Protein AF-A0A536KS81-F1 (afdb_monomer)

Secondary structure (DSSP, 8-state):
-HHHHHHHHHHHHH-HHHHHHHHHHHHHHHIIIIIHHHHHHHH--TT---SS-HHHHHHHTSGGGHHHHHHHHIIIIIHHHHHHHHHHHHHHHHHTTHHHHHHHS-----

Nearest PDB structures (foldseek):
  7p3n-assembly1_a  TM=2.671E-01  e=7.671E+00  Acinetobacter baumannii ATCC 17978

Structure (mmCIF, N/CA/C/O backbone):
data_AF-A0A536KS81-F1
#
_entry.id   AF-A0A536KS81-F1
#
loop_
_atom_site.group_PDB
_atom_site.id
_atom_site.type_symbol
_atom_site.label_atom_id
_atom_site.label_alt_id
_atom_site.label_comp_id
_atom_site.label_asym_id
_atom_site.label_entity_id
_atom_site.label_seq_id
_atom_site.pdbx_PDB_ins_code
_atom_site.Cartn_x
_atom_site.Cartn_y
_atom_site.Cartn_z
_atom_site.occupancy
_atom_site.B_iso_or_equiv
_atom_site.auth_seq_id
_atom_site.auth_comp_id
_atom_site.auth_asym_id
_atom_site.auth_atom_id
_atom_site.pdbx_PDB_model_num
ATOM 1 N N . MET A 1 1 ? -20.041 -8.776 21.457 1.00 65.75 1 MET A N 1
ATOM 2 C CA . MET A 1 1 ? -18.794 -9.004 20.687 1.00 65.75 1 MET A CA 1
ATOM 3 C C . MET A 1 1 ? -18.915 -8.567 19.226 1.00 65.75 1 MET A C 1
ATOM 5 O O . MET A 1 1 ? -18.203 -7.646 18.858 1.00 65.75 1 MET A O 1
ATOM 9 N N . ILE A 1 2 ? -19.837 -9.110 18.411 1.00 77.88 2 ILE A N 1
ATOM 10 C CA . ILE A 1 2 ? -19.993 -8.696 16.991 1.00 77.88 2 ILE A CA 1
ATOM 11 C C . ILE A 1 2 ? -20.306 -7.193 16.821 1.00 77.88 2 ILE A C 1
ATOM 13 O O . ILE A 1 2 ? -19.777 -6.542 15.923 1.00 77.88 2 ILE A O 1
ATOM 17 N N . ALA A 1 3 ? -21.146 -6.626 17.697 1.00 76.94 3 ALA A N 1
ATOM 18 C CA . ALA A 1 3 ? -21.515 -5.209 17.647 1.00 76.94 3 ALA A CA 1
ATOM 19 C C . ALA A 1 3 ? -20.325 -4.289 17.976 1.00 76.94 3 ALA A C 1
ATOM 21 O O . ALA A 1 3 ? -20.123 -3.284 17.300 1.00 76.94 3 ALA A O 1
ATOM 22 N N . SER A 1 4 ? -19.498 -4.683 18.950 1.00 73.19 4 SER A N 1
ATOM 23 C CA . SER A 1 4 ? -18.257 -3.990 19.315 1.00 73.19 4 SER A CA 1
ATOM 24 C C . SER A 1 4 ? -17.255 -3.999 18.158 1.00 73.19 4 SER A C 1
ATOM 26 O O . SER A 1 4 ? -16.740 -2.949 17.796 1.00 73.19 4 SER A O 1
ATOM 28 N N . PHE A 1 5 ? -17.082 -5.147 17.491 1.00 75.25 5 PHE A N 1
ATOM 29 C CA . PHE A 1 5 ? -16.230 -5.267 16.301 1.00 75.25 5 PHE A CA 1
ATOM 30 C C . PHE A 1 5 ? -16.710 -4.384 15.137 1.00 75.25 5 PHE A C 1
ATOM 32 O O . PHE A 1 5 ? -15.910 -3.750 14.451 1.00 75.25 5 PHE A O 1
ATOM 39 N N . ARG A 1 6 ? -18.031 -4.298 14.909 1.00 80.00 6 ARG A N 1
ATOM 40 C CA . ARG A 1 6 ? -18.600 -3.399 13.886 1.00 80.00 6 ARG A CA 1
ATOM 41 C C . ARG A 1 6 ? -18.373 -1.928 14.230 1.00 80.00 6 ARG A C 1
ATOM 43 O O . ARG A 1 6 ? -18.069 -1.151 13.327 1.00 80.00 6 ARG A O 1
ATOM 50 N N . ALA A 1 7 ? -18.513 -1.552 15.501 1.00 79.75 7 ALA A N 1
ATOM 51 C CA . ALA A 1 7 ? -18.268 -0.187 15.961 1.00 79.75 7 ALA A CA 1
ATOM 52 C C . ALA A 1 7 ? -16.789 0.205 15.813 1.00 79.75 7 ALA A C 1
ATOM 54 O O . ALA A 1 7 ? -16.485 1.294 15.325 1.00 79.75 7 ALA A O 1
ATOM 55 N N . GLU A 1 8 ? -15.877 -0.706 16.148 1.00 78.44 8 GLU A N 1
ATOM 56 C CA . GLU A 1 8 ? -14.437 -0.506 16.001 1.00 78.44 8 GLU A CA 1
ATOM 57 C C . GLU A 1 8 ? -14.035 -0.379 14.526 1.00 78.44 8 GLU A C 1
ATOM 59 O O . GLU A 1 8 ? -13.373 0.583 14.149 1.00 78.44 8 GLU A O 1
ATOM 64 N N . ASN A 1 9 ? -14.549 -1.246 13.647 1.00 80.19 9 ASN A N 1
ATOM 65 C CA . ASN A 1 9 ? -14.300 -1.137 12.207 1.00 80.19 9 ASN A CA 1
ATOM 66 C C . ASN A 1 9 ? -14.840 0.183 11.613 1.00 80.19 9 ASN A C 1
ATOM 68 O O . ASN A 1 9 ? -14.200 0.809 10.765 1.00 80.19 9 ASN A O 1
ATOM 72 N N . LEU A 1 10 ? -16.004 0.655 12.080 1.00 82.94 10 LEU A N 1
ATOM 73 C CA . LEU A 1 10 ? -16.557 1.947 11.666 1.00 82.94 10 LEU A CA 1
ATOM 74 C C . LEU A 1 10 ? -15.668 3.116 12.123 1.00 82.94 10 LEU A C 1
ATOM 76 O O . LEU A 1 10 ? -15.443 4.046 11.344 1.00 82.94 10 LEU A O 1
ATOM 80 N N . LYS A 1 11 ? -15.143 3.063 13.357 1.00 80.25 11 LYS A N 1
ATOM 81 C CA . LYS A 1 11 ? -14.198 4.053 13.904 1.00 80.25 11 LYS A CA 1
ATOM 82 C C . LYS A 1 11 ? -12.928 4.093 13.057 1.00 80.25 11 LYS A C 1
ATOM 84 O O . LYS A 1 11 ? -12.565 5.161 12.568 1.00 80.25 11 LYS A O 1
ATOM 89 N N . THR A 1 12 ? -12.312 2.938 12.816 1.00 76.19 12 THR A N 1
ATOM 90 C CA . THR A 1 12 ? -11.089 2.804 12.013 1.00 76.19 12 THR A CA 1
ATOM 91 C C . THR A 1 12 ? -11.285 3.349 10.598 1.00 76.19 12 THR A C 1
ATOM 93 O O . THR A 1 12 ? -10.439 4.084 10.097 1.00 76.19 12 THR A O 1
ATOM 96 N N . ARG A 1 13 ? -12.441 3.080 9.974 1.00 79.25 13 ARG A N 1
ATOM 97 C CA . ARG A 1 13 ? -12.762 3.574 8.627 1.00 79.25 13 ARG A CA 1
ATOM 98 C C . ARG A 1 13 ? -13.063 5.075 8.576 1.00 79.25 13 ARG A C 1
ATOM 100 O O . ARG A 1 13 ? -12.767 5.705 7.565 1.00 79.25 13 ARG A O 1
ATOM 107 N N . LYS A 1 14 ? -13.671 5.662 9.613 1.00 83.25 14 LYS A N 1
ATOM 108 C CA . LYS A 1 14 ? -13.991 7.105 9.647 1.00 83.25 14 LYS A CA 1
ATOM 109 C C . LYS A 1 14 ? -12.827 7.980 10.115 1.00 83.25 14 LYS A C 1
ATOM 111 O O . LYS A 1 14 ? -12.852 9.190 9.894 1.00 83.25 14 LYS A O 1
ATOM 116 N N . ARG A 1 15 ? -11.815 7.403 10.764 1.00 81.75 15 ARG A N 1
ATOM 117 C CA . ARG A 1 15 ? -10.665 8.152 11.265 1.00 81.75 15 ARG A CA 1
ATOM 118 C C . ARG A 1 15 ? -9.738 8.516 10.106 1.00 81.75 15 ARG A C 1
ATOM 120 O O . ARG A 1 15 ? -8.972 7.690 9.622 1.00 81.75 15 ARG A O 1
ATOM 127 N N . TRP A 1 16 ? -9.778 9.781 9.690 1.00 80.75 16 TRP A N 1
ATOM 128 C CA . TRP A 1 16 ? -8.927 10.317 8.619 1.00 80.75 16 TRP A CA 1
ATOM 129 C C . TRP A 1 16 ? -7.431 10.052 8.828 1.00 80.75 16 TRP A C 1
ATOM 131 O O . TRP A 1 16 ? -6.718 9.847 7.854 1.00 80.75 16 TRP A O 1
ATOM 141 N N . ALA A 1 17 ? -6.963 9.968 10.078 1.00 79.56 17 ALA A N 1
ATOM 142 C CA . ALA A 1 17 ? -5.578 9.612 10.387 1.00 79.56 17 ALA A CA 1
ATOM 143 C C . ALA A 1 17 ? -5.147 8.265 9.771 1.00 79.56 17 ALA A C 1
ATOM 145 O O . ALA A 1 17 ? -4.035 8.169 9.256 1.00 79.56 17 ALA A O 1
ATOM 146 N N . ASN A 1 18 ? -6.027 7.255 9.739 1.00 78.75 18 ASN A N 1
ATOM 147 C CA . ASN A 1 18 ? -5.711 5.973 9.103 1.00 78.75 18 ASN A CA 1
ATOM 148 C C . ASN A 1 18 ? -5.578 6.117 7.586 1.00 78.75 18 ASN A C 1
ATOM 150 O O . ASN A 1 18 ? -4.663 5.550 6.999 1.00 78.75 18 ASN A O 1
ATOM 154 N N . TRP A 1 19 ? -6.438 6.919 6.957 1.00 83.38 19 TRP A N 1
ATOM 155 C CA . TRP A 1 19 ? -6.342 7.205 5.525 1.00 83.38 19 TRP A CA 1
ATOM 156 C C . TRP A 1 19 ? -5.085 7.991 5.170 1.00 83.38 19 TRP A C 1
ATOM 158 O O . TRP A 1 19 ? -4.450 7.692 4.165 1.00 83.38 19 TRP A O 1
ATOM 168 N N . ILE A 1 20 ? -4.691 8.948 6.012 1.00 84.25 20 ILE A N 1
ATOM 169 C CA . ILE A 1 20 ? -3.439 9.692 5.850 1.00 84.25 20 ILE A CA 1
ATOM 170 C C . ILE A 1 20 ? -2.249 8.734 5.944 1.00 84.25 20 ILE A C 1
ATOM 172 O O . ILE A 1 20 ? -1.379 8.769 5.081 1.00 84.25 20 ILE A O 1
ATOM 176 N N . LEU A 1 21 ? -2.230 7.831 6.929 1.00 79.50 21 LEU A N 1
ATOM 177 C CA . LEU A 1 21 ? -1.167 6.833 7.064 1.00 79.50 21 LEU A CA 1
ATOM 178 C C . LEU A 1 21 ? -1.115 5.867 5.868 1.00 79.50 21 LEU A C 1
ATOM 180 O O . LEU A 1 21 ? -0.026 5.570 5.384 1.00 79.50 21 LEU A O 1
ATOM 184 N N . ILE A 1 22 ? -2.265 5.424 5.347 1.00 81.62 22 ILE A N 1
ATOM 185 C CA . ILE A 1 22 ? -2.332 4.609 4.121 1.00 81.62 22 ILE A CA 1
ATOM 186 C C . ILE A 1 22 ? -1.816 5.406 2.915 1.00 81.62 22 ILE A C 1
ATOM 188 O O . ILE A 1 22 ? -1.054 4.880 2.107 1.00 81.62 22 ILE A O 1
ATOM 192 N N . GLY A 1 23 ? -2.192 6.680 2.795 1.00 86.19 23 GLY A N 1
ATOM 193 C CA . GLY A 1 23 ? -1.719 7.564 1.731 1.00 86.19 23 GLY A CA 1
ATOM 194 C C . GLY A 1 23 ? -0.205 7.766 1.775 1.00 86.19 23 GLY A C 1
ATOM 195 O O . GLY A 1 23 ? 0.458 7.644 0.748 1.00 86.19 23 GLY A O 1
ATOM 196 N N . ILE A 1 24 ? 0.355 7.993 2.967 1.00 84.12 24 ILE A N 1
ATOM 197 C CA . ILE A 1 24 ? 1.806 8.085 3.187 1.00 84.12 24 ILE A CA 1
ATOM 198 C C . ILE A 1 24 ? 2.487 6.769 2.807 1.00 84.12 24 ILE A C 1
ATOM 200 O O . ILE A 1 24 ? 3.517 6.795 2.140 1.00 84.12 24 ILE A O 1
ATOM 204 N N . LEU A 1 25 ? 1.906 5.628 3.182 1.00 78.75 25 LEU A N 1
ATOM 205 C CA . LEU A 1 25 ? 2.429 4.303 2.850 1.00 78.75 25 LEU A CA 1
ATOM 206 C C . LEU A 1 25 ? 2.481 4.077 1.334 1.00 78.75 25 LEU A C 1
ATOM 208 O O . LEU A 1 25 ? 3.518 3.674 0.808 1.00 78.75 25 LEU A O 1
ATOM 212 N N . LEU A 1 26 ? 1.400 4.396 0.619 1.00 82.88 26 LEU A N 1
ATOM 213 C CA . LEU A 1 26 ? 1.359 4.309 -0.842 1.00 82.88 26 LEU A CA 1
ATOM 214 C C . LEU A 1 26 ? 2.364 5.265 -1.492 1.00 82.88 26 LEU A C 1
ATOM 216 O O . LEU A 1 26 ? 3.095 4.860 -2.395 1.00 82.88 26 LEU A O 1
ATOM 220 N N . ALA A 1 27 ? 2.451 6.506 -1.007 1.00 87.25 27 ALA A N 1
ATOM 221 C CA . ALA A 1 27 ? 3.423 7.478 -1.495 1.00 87.25 27 ALA A CA 1
ATOM 222 C C . ALA A 1 27 ? 4.859 6.971 -1.308 1.00 87.25 27 ALA A C 1
ATOM 224 O O . ALA A 1 27 ? 5.648 7.013 -2.247 1.00 87.25 27 ALA A O 1
ATOM 225 N N . TRP A 1 28 ? 5.188 6.423 -0.138 1.00 83.50 28 TRP A N 1
ATOM 226 C CA . TRP A 1 28 ? 6.505 5.850 0.142 1.00 83.50 28 TRP A CA 1
ATOM 227 C C . TRP A 1 28 ? 6.861 4.704 -0.799 1.00 83.50 28 TRP A C 1
ATOM 229 O O . TRP A 1 28 ? 7.961 4.691 -1.351 1.00 83.50 28 TRP A O 1
ATOM 239 N N . ILE A 1 29 ? 5.930 3.773 -1.031 1.00 81.88 29 ILE A N 1
ATOM 240 C CA . ILE A 1 29 ? 6.143 2.671 -1.976 1.00 81.88 29 ILE A CA 1
ATOM 241 C C . ILE A 1 29 ? 6.453 3.234 -3.365 1.00 81.88 29 ILE A C 1
ATOM 243 O O . ILE A 1 29 ? 7.440 2.834 -3.977 1.00 81.88 29 ILE A O 1
ATOM 247 N N . LEU A 1 30 ? 5.673 4.197 -3.855 1.00 85.25 30 LEU A N 1
ATOM 248 C CA . LEU A 1 30 ? 5.875 4.778 -5.186 1.00 85.25 30 LEU A CA 1
ATOM 249 C C . LEU A 1 30 ? 7.189 5.556 -5.303 1.00 85.25 30 LEU A C 1
ATOM 251 O O . LEU A 1 30 ? 7.904 5.410 -6.297 1.00 85.25 30 LEU A O 1
ATOM 255 N N . LEU A 1 31 ? 7.527 6.354 -4.290 1.00 86.06 31 LEU A N 1
ATOM 256 C CA . LEU A 1 31 ? 8.746 7.157 -4.278 1.00 86.06 31 LEU A CA 1
ATOM 257 C C . LEU A 1 31 ? 9.990 6.266 -4.266 1.00 86.06 31 LEU A C 1
ATOM 259 O O . LEU A 1 31 ? 10.880 6.434 -5.101 1.00 86.06 31 LEU A O 1
ATOM 263 N N . LEU A 1 32 ? 10.042 5.283 -3.366 1.00 81.31 32 LEU A N 1
ATOM 264 C CA . LEU A 1 32 ? 11.216 4.423 -3.223 1.00 81.31 32 LEU A CA 1
ATOM 265 C C . LEU A 1 32 ? 11.376 3.443 -4.383 1.00 81.31 32 LEU A C 1
ATOM 267 O O . LEU A 1 32 ? 12.494 3.191 -4.820 1.00 81.31 32 LEU A O 1
ATOM 271 N N . THR A 1 33 ? 10.277 2.887 -4.888 1.00 78.62 33 THR A N 1
ATOM 272 C CA . THR A 1 33 ? 10.358 1.804 -5.877 1.00 78.62 33 THR A CA 1
ATOM 273 C C . THR A 1 33 ? 10.355 2.330 -7.301 1.00 78.62 33 THR A C 1
ATOM 275 O O . THR A 1 33 ? 11.172 1.902 -8.103 1.00 78.62 33 THR A O 1
ATOM 278 N N . TYR A 1 34 ? 9.487 3.284 -7.631 1.00 81.31 34 TYR A N 1
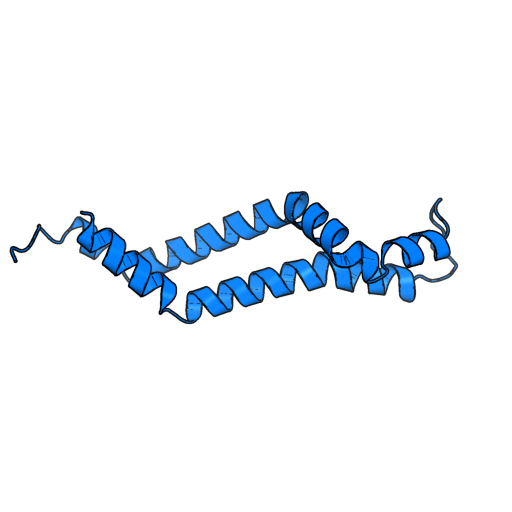ATOM 279 C CA . TYR A 1 34 ? 9.329 3.738 -9.007 1.00 81.31 34 TYR A CA 1
ATOM 280 C C . TYR A 1 34 ? 10.111 5.022 -9.271 1.00 81.31 34 TYR A C 1
ATOM 282 O O . TYR A 1 34 ? 10.962 5.047 -10.160 1.00 81.31 34 TYR A O 1
ATOM 290 N N . LEU A 1 35 ? 9.886 6.074 -8.473 1.00 84.69 35 LEU A N 1
ATOM 291 C CA . LEU A 1 35 ? 10.527 7.370 -8.711 1.00 84.69 35 LEU A CA 1
ATOM 292 C C . LEU A 1 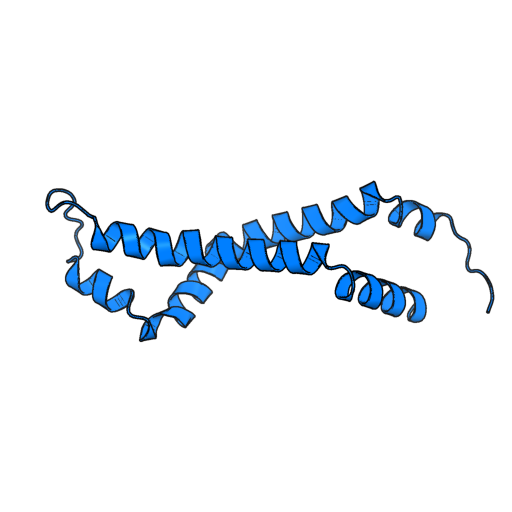35 ? 12.049 7.283 -8.565 1.00 84.69 35 LEU A C 1
ATOM 294 O O . LEU A 1 35 ? 12.776 7.785 -9.417 1.00 84.69 35 LEU A O 1
ATOM 298 N N . THR A 1 36 ? 12.536 6.614 -7.520 1.00 81.88 36 THR A N 1
ATOM 299 C CA . THR A 1 36 ? 13.980 6.481 -7.282 1.00 81.88 36 THR A CA 1
ATOM 300 C C . THR A 1 36 ? 14.658 5.703 -8.412 1.00 81.88 36 THR A C 1
ATOM 302 O O . THR A 1 36 ? 15.659 6.169 -8.952 1.00 81.88 36 THR A O 1
ATOM 305 N N . LEU A 1 37 ? 14.089 4.570 -8.847 1.00 79.44 37 LEU A N 1
ATOM 306 C CA . LEU A 1 37 ? 14.624 3.805 -9.982 1.00 79.44 37 LEU A CA 1
ATOM 307 C C . LEU A 1 37 ? 14.586 4.613 -11.286 1.00 79.44 37 LEU A C 1
ATOM 309 O O . LEU A 1 37 ? 15.552 4.600 -12.050 1.00 79.44 37 LEU A O 1
ATOM 313 N N . PHE A 1 38 ? 13.503 5.354 -11.525 1.00 81.00 38 PHE A N 1
ATOM 314 C CA . PHE A 1 38 ? 13.370 6.222 -12.691 1.00 81.00 38 PHE A CA 1
ATOM 315 C C . PHE A 1 38 ? 14.432 7.330 -12.710 1.00 81.00 38 PHE A C 1
ATOM 317 O O . PHE A 1 38 ? 15.073 7.554 -13.741 1.00 81.00 38 PHE A O 1
ATOM 324 N N . LEU A 1 39 ? 14.658 7.996 -11.573 1.00 83.50 39 LEU A N 1
ATOM 325 C CA . LEU A 1 39 ? 15.679 9.034 -11.426 1.00 83.50 39 LEU A CA 1
ATOM 326 C C . LEU A 1 39 ? 17.083 8.464 -11.610 1.00 83.50 39 LEU A C 1
ATOM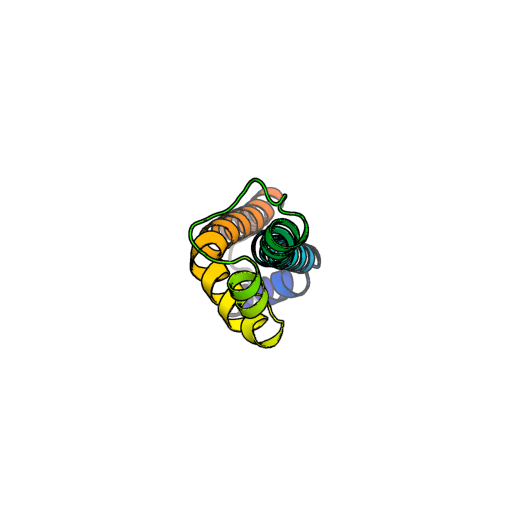 328 O O . LEU A 1 39 ? 17.864 9.036 -12.366 1.00 83.50 39 LEU A O 1
ATOM 332 N N . VAL A 1 40 ? 17.387 7.315 -11.002 1.00 81.44 40 VAL A N 1
ATOM 333 C CA . VAL A 1 40 ? 18.684 6.644 -11.171 1.00 81.44 40 VAL A CA 1
ATOM 334 C C . VAL A 1 40 ? 18.933 6.348 -12.646 1.00 81.44 40 VAL A C 1
ATOM 336 O O . VAL A 1 40 ? 19.967 6.732 -13.176 1.00 81.44 40 VAL A O 1
ATOM 339 N N . VAL A 1 41 ? 17.983 5.742 -13.356 1.00 77.19 41 VAL A N 1
ATOM 340 C CA . VAL A 1 41 ? 18.160 5.383 -14.774 1.00 77.19 41 VAL A CA 1
ATOM 341 C C . VAL A 1 41 ? 18.217 6.614 -15.697 1.00 77.19 41 VAL A C 1
ATOM 343 O O . VAL A 1 41 ? 18.849 6.567 -16.757 1.00 77.19 41 VAL A O 1
ATOM 346 N N . THR A 1 42 ? 17.571 7.720 -15.322 1.00 77.81 42 THR A N 1
ATOM 347 C CA . THR A 1 42 ? 17.517 8.944 -16.138 1.00 77.81 42 THR A CA 1
ATOM 348 C C . THR A 1 42 ? 18.729 9.849 -15.924 1.00 77.81 42 THR A C 1
ATOM 350 O O . THR A 1 42 ? 19.253 10.376 -16.903 1.00 77.81 42 THR A O 1
ATOM 353 N N . LEU A 1 43 ? 19.194 9.999 -14.680 1.00 76.9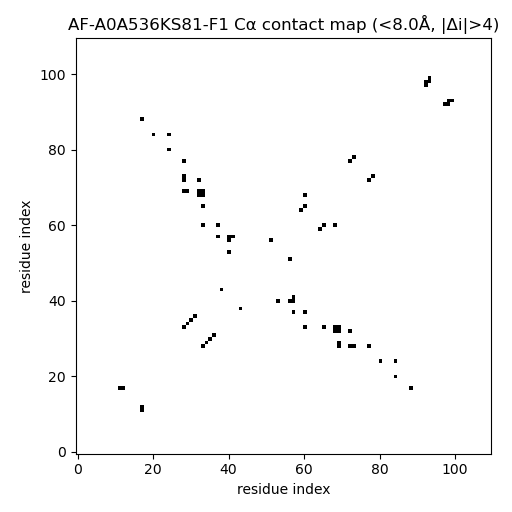4 43 LEU A N 1
ATOM 354 C CA . LEU A 1 43 ? 20.304 10.880 -14.303 1.00 76.94 43 LEU A CA 1
ATOM 355 C C . LEU A 1 43 ? 21.661 10.162 -14.213 1.00 76.94 43 LEU A C 1
ATOM 357 O O . LEU A 1 43 ? 22.668 10.832 -13.994 1.00 76.94 43 LEU A O 1
ATOM 361 N N . SER A 1 44 ? 21.721 8.832 -14.373 1.00 68.06 44 SER A N 1
ATOM 362 C CA . SER A 1 44 ? 22.985 8.084 -14.265 1.00 68.06 44 SER A CA 1
ATOM 363 C C . SER A 1 44 ? 24.056 8.627 -15.225 1.00 68.06 44 SER A C 1
ATOM 365 O O . SER A 1 44 ? 23.846 8.616 -16.445 1.00 68.06 44 SER A O 1
ATOM 367 N N . PRO A 1 45 ? 25.222 9.066 -14.709 1.00 64.81 45 PRO A N 1
ATOM 368 C CA . PRO A 1 45 ? 26.356 9.460 -15.534 1.00 64.81 45 PRO A CA 1
ATOM 369 C C . PRO A 1 45 ? 26.862 8.285 -16.378 1.00 64.81 45 PRO A C 1
ATOM 371 O O . PRO A 1 45 ? 26.861 7.142 -15.924 1.00 64.81 45 PRO A O 1
ATOM 374 N N . LYS A 1 46 ? 27.397 8.562 -17.577 1.00 64.12 46 LYS A N 1
ATOM 375 C CA . LYS A 1 46 ? 28.000 7.543 -18.468 1.00 64.12 46 LYS A CA 1
ATOM 376 C C . LYS A 1 46 ? 29.153 6.749 -17.828 1.00 64.12 46 LYS A C 1
ATOM 378 O O . LYS A 1 46 ? 29.572 5.755 -18.411 1.00 64.12 46 LYS A O 1
ATOM 383 N N . SER A 1 47 ? 29.681 7.182 -16.681 1.00 64.12 47 SER A N 1
ATOM 384 C CA . SER A 1 47 ? 30.714 6.478 -15.912 1.00 64.12 47 SER A CA 1
ATOM 385 C C . SER A 1 47 ? 30.173 5.310 -15.080 1.00 64.12 47 SER A C 1
ATOM 387 O O . SER A 1 47 ? 30.933 4.402 -14.760 1.00 64.12 47 SER A O 1
ATOM 389 N N . ILE A 1 48 ? 28.874 5.292 -14.761 1.00 62.94 48 ILE A N 1
ATOM 390 C CA . ILE A 1 48 ? 28.216 4.184 -14.061 1.00 62.94 48 ILE A CA 1
ATOM 391 C C . ILE A 1 48 ? 27.590 3.273 -15.120 1.00 62.94 48 ILE A C 1
ATOM 393 O O . ILE A 1 48 ? 26.391 3.311 -15.389 1.00 62.94 48 ILE A O 1
ATOM 397 N N . GLN A 1 49 ? 28.431 2.482 -15.786 1.00 62.78 49 GLN A N 1
ATOM 398 C CA . GLN A 1 49 ? 27.977 1.439 -16.703 1.00 62.78 49 GLN A CA 1
ATOM 399 C C . GLN A 1 49 ? 27.904 0.118 -15.945 1.00 62.78 49 GLN A C 1
ATOM 401 O O . GLN A 1 49 ? 28.917 -0.510 -15.651 1.00 62.78 49 GLN A O 1
ATOM 406 N N . GLY A 1 50 ? 26.683 -0.285 -15.597 1.00 66.88 50 GLY A N 1
ATOM 407 C CA . GLY A 1 50 ? 26.414 -1.653 -15.173 1.00 66.88 50 GLY A CA 1
ATOM 408 C C . GLY A 1 50 ? 26.434 -2.621 -16.366 1.00 66.88 50 GLY A C 1
ATOM 409 O O . GLY A 1 50 ? 26.409 -2.187 -17.518 1.00 66.88 50 GLY A O 1
ATOM 410 N N . PRO A 1 51 ? 26.400 -3.941 -16.116 1.00 69.62 51 PRO A N 1
ATOM 411 C CA . PRO A 1 51 ? 26.384 -4.965 -17.168 1.00 69.62 51 PRO A CA 1
ATOM 412 C C . PRO A 1 51 ? 25.140 -4.918 -18.076 1.00 69.62 51 PRO A C 1
ATOM 414 O O . PRO A 1 51 ? 25.112 -5.568 -19.117 1.00 69.62 51 PRO A O 1
ATOM 417 N N . VAL A 1 52 ? 24.103 -4.160 -17.702 1.00 71.56 52 VAL A N 1
ATOM 418 C CA . VAL A 1 52 ? 22.860 -4.018 -18.468 1.00 71.56 52 VAL A CA 1
ATOM 419 C C . VAL A 1 52 ? 22.794 -2.623 -19.106 1.00 71.56 52 VAL A C 1
ATOM 421 O O . VAL A 1 52 ? 22.929 -1.628 -18.390 1.00 71.56 52 VAL A O 1
ATOM 424 N N . PRO A 1 53 ? 22.523 -2.509 -20.422 1.00 72.88 53 PRO A N 1
ATOM 425 C CA . PRO A 1 53 ? 22.400 -1.217 -21.090 1.00 72.88 53 PRO A CA 1
ATOM 426 C C . PRO A 1 53 ? 21.257 -0.376 -20.510 1.00 72.88 53 PRO A C 1
ATOM 428 O O . PRO A 1 53 ? 20.137 -0.865 -20.339 1.00 72.88 53 PRO A O 1
ATOM 431 N N . ALA A 1 54 ? 21.495 0.921 -20.301 1.00 69.62 54 ALA A N 1
ATOM 432 C CA . ALA A 1 54 ? 20.493 1.848 -19.765 1.00 69.62 54 ALA A CA 1
ATOM 433 C C . ALA A 1 54 ? 19.195 1.899 -20.601 1.00 69.62 54 ALA A C 1
ATOM 435 O O . ALA A 1 54 ? 18.120 2.134 -20.056 1.00 69.62 54 ALA A O 1
ATOM 436 N N . SER A 1 55 ? 19.263 1.632 -21.910 1.00 71.00 55 SER A N 1
ATOM 437 C CA . SER A 1 55 ? 18.090 1.534 -22.795 1.00 71.00 55 SER A CA 1
ATOM 438 C C . SER A 1 55 ? 17.151 0.380 -22.423 1.00 71.00 55 SER A C 1
ATOM 440 O O . SER A 1 55 ? 15.931 0.532 -22.490 1.00 71.00 55 SER A O 1
ATOM 442 N N . VAL A 1 56 ? 17.699 -0.752 -21.975 1.00 74.19 56 VAL A N 1
ATOM 443 C CA . VAL A 1 56 ? 16.930 -1.926 -21.535 1.00 74.19 56 VAL A CA 1
ATOM 444 C C . VAL A 1 56 ? 16.270 -1.658 -20.182 1.00 74.19 56 VAL A C 1
ATOM 446 O O . VAL A 1 56 ? 15.103 -1.996 -19.990 1.00 74.19 56 VAL A O 1
ATOM 449 N N . LEU A 1 57 ? 16.978 -0.990 -19.264 1.00 72.94 57 LEU A N 1
ATOM 450 C CA . LEU A 1 57 ? 16.417 -0.556 -17.979 1.00 72.94 57 LEU A CA 1
ATOM 451 C C . LEU A 1 57 ? 15.289 0.465 -18.166 1.00 72.94 57 LEU A C 1
ATOM 453 O O . LEU A 1 57 ? 14.223 0.299 -17.578 1.00 72.94 57 LEU A O 1
ATOM 457 N N . LYS A 1 58 ? 15.472 1.460 -19.046 1.00 72.00 58 LYS A N 1
ATOM 458 C CA . LYS A 1 58 ? 14.408 2.413 -19.414 1.00 72.00 58 LYS A CA 1
ATOM 459 C C . LYS A 1 58 ? 13.186 1.695 -19.974 1.00 72.00 58 LYS 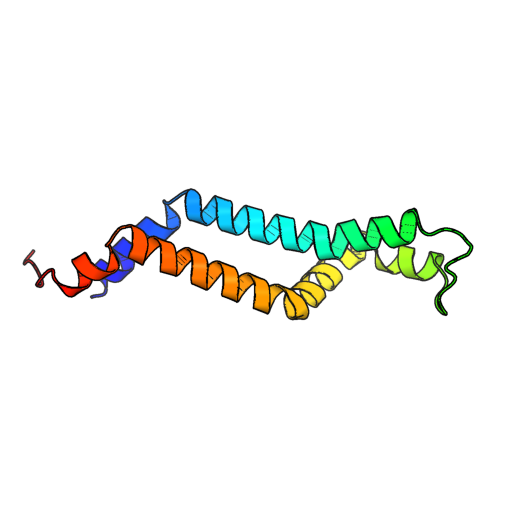A C 1
ATOM 461 O O . LYS A 1 58 ? 12.069 2.044 -19.612 1.00 72.00 58 LYS A O 1
ATOM 466 N N . ARG A 1 59 ? 13.390 0.649 -20.786 1.00 76.19 59 ARG A N 1
ATOM 467 C CA . ARG A 1 59 ? 12.282 -0.135 -21.337 1.00 76.19 59 ARG A CA 1
ATOM 468 C C . ARG A 1 59 ? 11.487 -0.891 -20.266 1.00 76.19 59 ARG A C 1
ATOM 470 O O . ARG A 1 59 ? 10.270 -0.995 -20.367 1.00 76.19 59 ARG A O 1
ATOM 477 N N . ARG A 1 60 ? 12.147 -1.374 -19.213 1.00 73.25 60 ARG A N 1
ATOM 478 C CA . ARG A 1 60 ? 11.471 -2.020 -18.074 1.00 73.25 60 ARG A CA 1
ATOM 479 C C . ARG A 1 60 ? 10.727 -1.042 -17.165 1.00 73.25 60 ARG A C 1
ATOM 481 O O . ARG A 1 60 ? 9.793 -1.458 -16.502 1.00 73.25 60 ARG A O 1
ATOM 488 N N . LEU A 1 61 ? 11.120 0.229 -17.151 1.00 74.25 61 LEU A N 1
ATOM 489 C CA . LEU A 1 61 ? 10.487 1.291 -16.361 1.00 74.25 61 LEU A CA 1
ATOM 490 C C . LEU A 1 61 ? 9.362 2.027 -17.104 1.00 74.25 61 LEU A C 1
ATOM 492 O O . LEU A 1 61 ? 8.816 2.984 -16.564 1.00 74.25 61 LEU A O 1
ATOM 496 N N . PHE A 1 62 ? 9.003 1.611 -18.325 1.00 78.25 62 PHE A N 1
ATOM 497 C CA . PHE A 1 62 ? 7.838 2.178 -19.007 1.00 78.25 62 PHE A CA 1
ATOM 498 C C . PHE A 1 62 ? 6.552 1.958 -18.191 1.00 78.25 62 PHE A C 1
ATOM 500 O O . PHE A 1 62 ? 6.436 0.949 -17.490 1.00 78.25 62 PHE A O 1
ATOM 507 N N . PRO A 1 63 ? 5.559 2.862 -18.316 1.00 74.31 63 PRO A N 1
ATOM 508 C CA . PRO A 1 63 ? 4.317 2.797 -17.547 1.00 74.31 63 PRO A CA 1
ATOM 509 C C . PRO A 1 63 ? 3.522 1.508 -17.799 1.00 74.31 63 PRO A C 1
ATOM 511 O O . PRO A 1 63 ? 2.760 1.086 -16.936 1.00 74.31 63 PRO A O 1
ATOM 514 N N . GLU A 1 64 ? 3.762 0.829 -18.922 1.00 82.69 64 GLU A N 1
ATOM 515 C CA . GLU A 1 64 ? 3.241 -0.512 -19.225 1.00 82.69 64 GLU A CA 1
ATOM 516 C C . GLU A 1 64 ? 3.620 -1.554 -18.155 1.00 82.69 64 GLU A C 1
ATOM 518 O O . GLU A 1 64 ? 2.836 -2.444 -17.837 1.00 82.69 64 GLU A O 1
ATOM 523 N N . ASN A 1 65 ? 4.804 -1.414 -17.552 1.00 82.12 65 ASN A N 1
ATOM 524 C CA . ASN A 1 65 ? 5.326 -2.310 -16.521 1.00 82.12 65 ASN A CA 1
ATOM 525 C C . ASN A 1 65 ? 5.120 -1.771 -15.097 1.00 82.12 65 ASN A C 1
ATOM 527 O O . ASN A 1 65 ? 5.572 -2.387 -14.135 1.00 82.12 65 ASN A O 1
ATOM 531 N N . PHE A 1 66 ? 4.415 -0.650 -14.927 1.00 80.00 66 PHE A N 1
ATOM 532 C CA . PHE A 1 66 ? 4.242 -0.010 -13.622 1.00 80.00 66 PHE A CA 1
ATOM 533 C C . PHE A 1 66 ? 3.629 -0.954 -12.581 1.00 80.00 66 PHE A C 1
ATOM 535 O O . PHE A 1 66 ? 4.192 -1.140 -11.504 1.00 80.00 66 PHE A O 1
ATOM 542 N N . VAL A 1 67 ? 2.505 -1.591 -12.916 1.00 83.12 67 VAL A N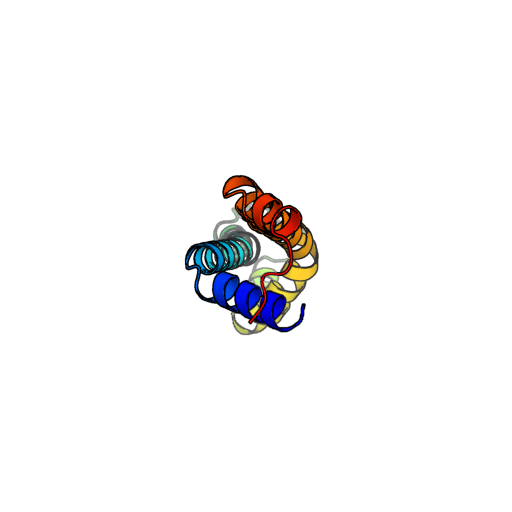 1
ATOM 543 C CA . VAL A 1 67 ? 1.796 -2.506 -12.008 1.00 83.12 67 VAL A CA 1
ATOM 544 C C . VAL A 1 67 ? 2.680 -3.684 -11.582 1.00 83.12 67 VAL A C 1
ATOM 546 O O . VAL A 1 67 ? 2.859 -3.857 -10.375 1.00 83.12 67 VAL A O 1
ATOM 549 N N . PRO A 1 68 ? 3.278 -4.476 -12.497 1.00 83.81 68 PRO A N 1
ATOM 550 C CA . PRO A 1 68 ? 4.125 -5.593 -12.088 1.00 83.81 68 PRO A CA 1
ATOM 551 C C . PRO A 1 68 ? 5.373 -5.141 -11.317 1.00 83.81 68 PRO A C 1
ATOM 553 O O . PRO A 1 68 ? 5.760 -5.806 -10.357 1.00 83.81 68 PRO A O 1
ATOM 556 N N . THR A 1 69 ? 5.978 -4.000 -11.664 1.00 80.44 69 THR A N 1
ATOM 557 C CA . THR A 1 69 ? 7.142 -3.464 -10.941 1.00 80.44 69 THR A CA 1
ATOM 558 C C . THR A 1 69 ? 6.789 -3.042 -9.515 1.00 80.44 69 THR A C 1
ATOM 560 O O . THR A 1 69 ? 7.477 -3.439 -8.573 1.00 80.44 69 THR A O 1
ATOM 563 N N . VAL A 1 70 ? 5.705 -2.285 -9.331 1.00 79.94 70 VAL A N 1
ATOM 564 C CA . VAL A 1 70 ? 5.262 -1.834 -8.003 1.00 79.94 70 VAL A CA 1
ATOM 565 C C . VAL A 1 70 ? 4.818 -3.019 -7.150 1.00 79.94 70 VAL A C 1
ATOM 567 O O . VAL A 1 70 ? 5.180 -3.090 -5.979 1.00 79.94 70 VAL A O 1
ATOM 570 N N . LEU A 1 71 ? 4.094 -3.982 -7.724 1.00 82.19 71 LEU A N 1
ATOM 571 C CA . LEU A 1 71 ? 3.612 -5.152 -6.988 1.00 82.19 71 LEU A CA 1
ATOM 572 C C . LEU A 1 71 ? 4.765 -6.072 -6.558 1.00 82.19 71 LEU A C 1
ATOM 574 O O . LEU A 1 71 ? 4.792 -6.542 -5.421 1.00 82.19 71 LEU A O 1
ATOM 578 N N . SER A 1 72 ? 5.763 -6.266 -7.427 1.00 82.12 72 SER A N 1
ATOM 579 C CA . SER A 1 72 ? 6.984 -7.001 -7.081 1.00 82.12 72 SER A CA 1
ATOM 580 C C . SER A 1 72 ? 7.748 -6.329 -5.939 1.00 82.12 72 SER A C 1
ATOM 582 O O . SER A 1 72 ? 8.254 -7.017 -5.055 1.00 82.12 72 SER A O 1
ATOM 584 N N . ALA A 1 73 ? 7.833 -4.998 -5.940 1.00 74.88 73 ALA A N 1
ATOM 585 C CA . ALA A 1 73 ? 8.533 -4.252 -4.900 1.00 74.88 73 ALA A CA 1
ATOM 586 C C . ALA A 1 73 ? 7.731 -4.162 -3.587 1.00 74.88 73 ALA A C 1
ATOM 588 O O . ALA A 1 73 ? 8.302 -4.153 -2.494 1.00 74.88 73 ALA A O 1
ATOM 589 N N . ALA A 1 74 ? 6.398 -4.169 -3.673 1.00 76.56 74 ALA A N 1
ATOM 590 C CA . ALA A 1 74 ? 5.521 -4.302 -2.516 1.00 76.56 74 ALA A CA 1
ATOM 591 C C . ALA A 1 74 ? 5.713 -5.658 -1.811 1.00 76.56 74 ALA A C 1
ATOM 593 O O . ALA A 1 74 ? 5.637 -5.722 -0.587 1.00 76.56 74 ALA A O 1
ATOM 594 N N . GLY A 1 75 ? 6.032 -6.727 -2.548 1.00 76.31 75 GLY A N 1
ATOM 595 C CA . GLY A 1 75 ? 6.348 -8.031 -1.957 1.00 76.31 75 GLY A CA 1
ATOM 596 C C . GLY A 1 75 ? 7.635 -8.044 -1.123 1.00 76.31 75 GLY A C 1
ATOM 597 O O . GLY A 1 75 ? 7.694 -8.730 -0.107 1.00 76.31 75 GLY A O 1
ATOM 598 N N . THR A 1 76 ? 8.656 -7.274 -1.512 1.00 75.56 76 THR A N 1
ATOM 599 C CA . THR A 1 76 ? 9.964 -7.272 -0.834 1.00 75.56 76 THR A CA 1
ATOM 600 C C . THR A 1 76 ? 10.040 -6.257 0.303 1.00 75.56 76 THR A C 1
ATOM 602 O O . THR A 1 76 ? 10.386 -6.612 1.426 1.00 75.56 76 THR A O 1
ATOM 605 N N . ILE A 1 77 ? 9.703 -4.993 0.035 1.00 73.44 77 ILE A N 1
ATOM 606 C CA . ILE A 1 77 ? 9.811 -3.896 1.012 1.00 73.44 77 ILE A CA 1
ATOM 607 C C . ILE A 1 77 ? 8.449 -3.577 1.636 1.00 73.44 77 ILE A C 1
ATOM 609 O O . ILE A 1 77 ? 8.371 -3.176 2.799 1.00 73.44 77 ILE A O 1
ATOM 613 N N . GLY A 1 78 ? 7.357 -3.795 0.900 1.00 73.94 78 GLY A N 1
ATOM 614 C CA . GLY A 1 78 ? 6.012 -3.486 1.386 1.00 73.94 78 GLY A CA 1
ATOM 615 C C . GLY A 1 78 ? 5.627 -4.275 2.638 1.00 73.94 78 GLY A C 1
ATOM 616 O O . GLY A 1 78 ? 4.940 -3.722 3.488 1.00 73.94 78 GLY A O 1
ATOM 617 N N . ALA A 1 79 ? 6.136 -5.496 2.835 1.00 78.94 79 ALA A N 1
ATOM 618 C CA . ALA A 1 79 ? 5.911 -6.261 4.066 1.00 78.94 79 ALA A CA 1
ATOM 619 C C . ALA A 1 79 ? 6.453 -5.546 5.321 1.00 78.94 79 ALA A C 1
ATOM 621 O O . ALA A 1 79 ? 5.739 -5.412 6.316 1.00 78.94 79 ALA A O 1
ATOM 622 N N . ALA A 1 80 ? 7.685 -5.026 5.265 1.00 81.50 80 ALA A N 1
ATOM 623 C CA . ALA A 1 80 ? 8.285 -4.280 6.373 1.00 81.50 80 ALA A CA 1
ATOM 624 C C . ALA A 1 80 ? 7.519 -2.978 6.657 1.00 81.50 80 ALA A C 1
ATOM 626 O O . ALA A 1 80 ? 7.254 -2.639 7.809 1.00 81.50 80 ALA A O 1
ATOM 627 N N . ILE A 1 81 ? 7.097 -2.277 5.603 1.00 76.12 81 ILE A N 1
ATOM 628 C CA . ILE A 1 81 ? 6.313 -1.045 5.733 1.00 76.12 81 ILE A CA 1
ATOM 629 C C . ILE A 1 81 ? 4.921 -1.338 6.321 1.00 76.12 81 ILE A C 1
ATOM 631 O O . ILE A 1 81 ? 4.457 -0.602 7.191 1.00 76.12 81 ILE A O 1
ATOM 635 N N . MET A 1 82 ? 4.270 -2.429 5.910 1.00 80.00 82 MET A N 1
ATOM 636 C CA . MET A 1 82 ? 2.975 -2.852 6.458 1.00 80.00 82 MET A CA 1
ATOM 637 C C . MET A 1 82 ? 3.073 -3.236 7.937 1.00 80.00 82 MET A C 1
ATOM 639 O O . MET A 1 82 ? 2.157 -2.930 8.700 1.00 80.00 82 MET A O 1
ATOM 643 N N . LEU A 1 83 ? 4.188 -3.835 8.371 1.00 84.38 83 LEU A N 1
ATOM 644 C CA . LEU A 1 83 ? 4.450 -4.078 9.793 1.00 84.38 83 LEU A CA 1
ATOM 645 C C . LEU A 1 83 ? 4.561 -2.771 10.582 1.00 84.38 83 LEU A C 1
ATOM 647 O O . LEU A 1 83 ? 3.927 -2.639 11.628 1.00 84.38 83 LEU A O 1
ATOM 651 N N . ILE A 1 84 ? 5.306 -1.787 10.069 1.00 82.38 84 ILE A N 1
ATOM 652 C CA . ILE A 1 84 ? 5.425 -0.463 10.701 1.00 82.38 84 ILE A CA 1
ATOM 653 C C . ILE A 1 84 ? 4.054 0.218 10.775 1.00 82.38 84 ILE A C 1
ATOM 655 O O . ILE A 1 84 ? 3.680 0.748 11.819 1.00 82.38 84 ILE A O 1
ATOM 659 N N . PHE A 1 85 ? 3.272 0.163 9.697 1.00 79.25 85 PHE A N 1
ATOM 660 C CA . PHE A 1 85 ? 1.914 0.702 9.674 1.00 79.25 85 PHE A CA 1
ATOM 661 C C . PHE A 1 85 ? 1.010 0.024 10.710 1.00 79.25 85 PHE A C 1
ATOM 663 O O . PHE A 1 85 ? 0.322 0.712 11.465 1.00 79.25 85 PHE A O 1
ATOM 670 N N . GLY A 1 86 ? 1.042 -1.310 10.792 1.00 82.88 86 GLY A N 1
ATOM 671 C CA . GLY A 1 86 ? 0.298 -2.069 11.796 1.00 82.88 86 GLY A CA 1
ATOM 672 C C . GLY A 1 86 ? 0.698 -1.679 13.219 1.00 82.88 86 GLY A C 1
ATOM 673 O O . GLY A 1 86 ? -0.171 -1.430 14.058 1.00 82.88 86 GLY A O 1
ATOM 674 N N . ALA A 1 87 ? 2.000 -1.535 13.475 1.00 85.19 87 ALA A N 1
ATOM 675 C CA . ALA A 1 87 ? 2.524 -1.092 14.762 1.00 85.19 87 ALA A CA 1
ATOM 676 C C . ALA A 1 87 ? 2.049 0.325 15.120 1.00 85.19 87 ALA A C 1
ATOM 678 O O . ALA A 1 87 ? 1.542 0.531 16.219 1.00 85.19 87 ALA A O 1
ATOM 679 N N . LEU A 1 88 ? 2.132 1.284 14.192 1.00 80.88 88 LEU A N 1
ATOM 680 C CA . LEU A 1 88 ? 1.685 2.667 14.404 1.00 80.88 88 LEU A CA 1
ATOM 681 C C . LEU A 1 88 ? 0.170 2.765 14.622 1.00 80.88 88 LEU A C 1
ATOM 683 O O . LEU A 1 88 ? -0.284 3.475 15.522 1.00 80.88 88 LEU A O 1
ATOM 687 N N . SER A 1 89 ? -0.617 2.030 13.831 1.00 79.38 89 SER A N 1
ATOM 688 C CA . SER A 1 89 ? -2.074 1.988 13.982 1.00 79.38 89 SER A CA 1
ATOM 689 C C . SER A 1 89 ? -2.467 1.405 15.340 1.00 79.38 89 SER A C 1
ATOM 691 O O . SER A 1 89 ? -3.345 1.949 16.005 1.00 79.38 89 SER A O 1
ATOM 693 N N . THR A 1 90 ? -1.798 0.335 15.777 1.00 81.25 90 THR A N 1
ATOM 694 C CA . THR A 1 90 ? -2.068 -0.302 17.075 1.00 81.25 90 THR A CA 1
ATOM 695 C C . THR A 1 90 ? -1.606 0.587 18.233 1.00 81.25 90 THR A C 1
ATOM 697 O O . THR A 1 90 ? -2.349 0.790 19.192 1.00 81.25 90 THR A O 1
ATOM 700 N N . ALA A 1 91 ? -0.416 1.191 18.132 1.00 79.19 91 ALA A N 1
ATOM 701 C CA . ALA A 1 91 ? 0.118 2.115 19.133 1.00 79.19 91 ALA A CA 1
ATOM 702 C C . ALA A 1 91 ? -0.795 3.331 19.349 1.00 79.19 91 ALA A C 1
ATOM 704 O O . ALA A 1 91 ? -0.932 3.805 20.477 1.00 79.19 91 ALA A O 1
ATOM 705 N N . SER A 1 92 ? -1.474 3.805 18.298 1.00 77.56 92 SE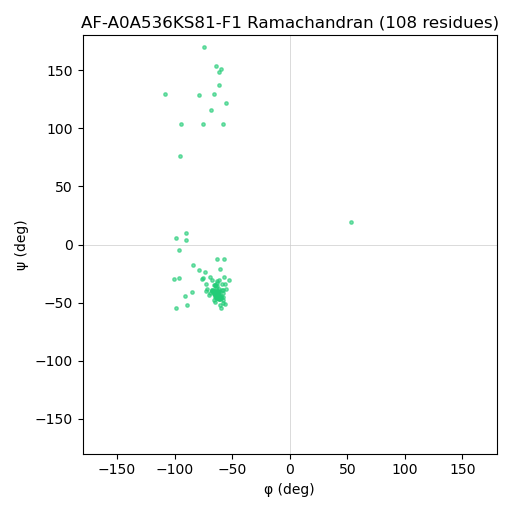R A N 1
ATOM 706 C CA . SER A 1 92 ? -2.467 4.874 18.427 1.00 77.56 92 SER A CA 1
ATOM 707 C C . SER A 1 92 ? -3.583 4.498 19.406 1.00 77.56 92 SER A C 1
ATOM 709 O O . SER A 1 92 ? -3.922 5.290 20.278 1.00 77.56 92 SER A O 1
ATOM 711 N N . GLU A 1 93 ? -4.130 3.284 19.334 1.00 80.81 93 GLU A N 1
ATOM 712 C CA . GLU A 1 93 ? -5.225 2.863 20.221 1.00 80.81 93 GLU A CA 1
ATOM 713 C C . GLU A 1 93 ? -4.781 2.729 21.691 1.00 80.81 93 GLU A C 1
ATOM 715 O O . GLU A 1 93 ? -5.570 3.014 22.599 1.00 80.81 93 GLU A O 1
ATOM 720 N N . PHE A 1 94 ? -3.511 2.381 21.939 1.00 78.81 94 PHE A N 1
ATOM 721 C CA . PHE A 1 94 ? -2.911 2.437 23.278 1.00 78.81 94 PHE A CA 1
ATOM 722 C C . PHE A 1 94 ? -2.730 3.878 23.771 1.00 78.81 94 PHE A C 1
ATOM 724 O O . PHE A 1 94 ? -3.058 4.167 24.920 1.00 78.81 94 PHE A O 1
ATOM 731 N N . GLY A 1 95 ? -2.279 4.795 22.908 1.00 80.75 95 GLY A N 1
ATOM 732 C CA . GLY A 1 95 ? -2.092 6.208 23.257 1.00 80.75 95 GLY A CA 1
ATOM 733 C C . GLY A 1 95 ? -3.390 6.929 23.633 1.00 80.75 95 GLY A C 1
ATOM 734 O O . GLY A 1 95 ? -3.385 7.807 24.488 1.00 80.75 95 GLY A O 1
ATOM 735 N N . TRP A 1 96 ? -4.518 6.520 23.048 1.00 81.12 96 TRP A N 1
ATOM 736 C CA . TRP A 1 96 ? -5.849 7.048 23.375 1.00 81.12 96 TRP A CA 1
ATOM 737 C C . TRP A 1 96 ? -6.561 6.270 24.495 1.00 81.12 96 TRP A C 1
ATOM 739 O O . TRP A 1 96 ? -7.757 6.468 24.702 1.00 81.12 96 TRP A O 1
ATOM 749 N N . LEU A 1 97 ? -5.865 5.354 25.187 1.00 82.25 97 LEU A N 1
ATOM 750 C CA . LEU A 1 97 ? -6.406 4.481 26.242 1.00 82.25 97 LEU A CA 1
ATOM 751 C C . LEU A 1 97 ? -7.646 3.673 25.810 1.00 82.25 97 LEU A C 1
ATOM 753 O O . LEU A 1 97 ? -8.396 3.169 26.650 1.00 82.25 97 LEU A O 1
ATOM 757 N N . THR A 1 98 ? -7.867 3.519 24.499 1.00 80.62 98 THR A N 1
ATOM 758 C CA . THR A 1 98 ? -9.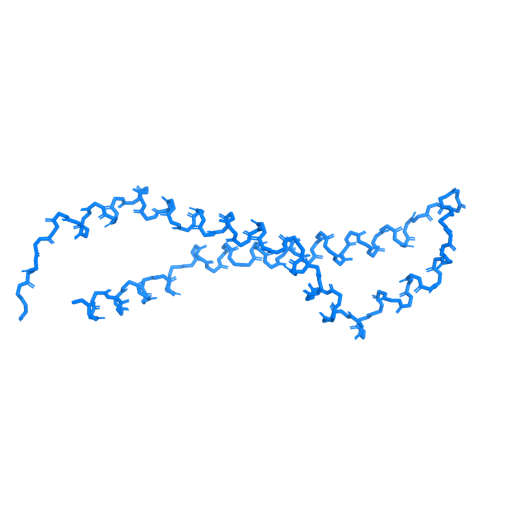055 2.838 23.961 1.00 80.62 98 THR A CA 1
ATOM 759 C C . THR A 1 98 ? -9.004 1.350 24.311 1.00 80.62 98 THR A C 1
ATOM 761 O O . THR A 1 98 ? -9.998 0.768 24.736 1.00 80.62 98 THR A O 1
ATOM 764 N N . VAL A 1 99 ? -7.811 0.751 24.241 1.00 80.62 99 VAL A N 1
ATOM 765 C CA . VAL A 1 99 ? -7.595 -0.648 24.641 1.00 80.62 99 VAL A CA 1
ATOM 766 C C . VAL A 1 99 ? -7.903 -0.853 26.129 1.00 80.62 99 VAL A C 1
ATOM 768 O O . VAL A 1 99 ? -8.586 -1.808 26.489 1.00 80.62 99 VAL A O 1
ATOM 771 N N . GLN A 1 100 ? -7.469 0.065 27.001 1.00 82.12 100 GLN A N 1
ATOM 772 C CA . GLN A 1 100 ? -7.771 -0.015 28.436 1.00 82.12 100 GLN A CA 1
ATOM 773 C C . GLN A 1 100 ? -9.268 0.125 28.720 1.00 82.12 100 GLN A C 1
ATOM 775 O O . GLN A 1 100 ? -9.812 -0.639 29.512 1.00 82.12 100 GLN A O 1
ATOM 780 N N . THR A 1 101 ? -9.950 1.067 28.065 1.00 82.69 101 THR A N 1
ATOM 781 C CA . THR A 1 101 ? -11.395 1.253 28.262 1.00 82.69 101 THR A CA 1
ATOM 782 C C . THR A 1 101 ? -12.188 0.025 27.830 1.00 82.69 101 THR A C 1
ATOM 784 O O . THR A 1 101 ? -13.076 -0.384 28.571 1.00 82.69 101 THR A O 1
ATOM 787 N N . ILE A 1 102 ? -11.828 -0.624 26.718 1.00 80.75 102 ILE A N 1
ATOM 788 C CA . ILE A 1 102 ? -12.467 -1.874 26.269 1.00 80.75 102 ILE A CA 1
ATOM 789 C C . ILE A 1 102 ? -12.255 -3.016 27.275 1.00 80.75 102 ILE A C 1
ATOM 791 O O . ILE A 1 102 ? -13.181 -3.785 27.523 1.00 80.75 102 ILE A O 1
ATOM 795 N N . LEU A 1 103 ? -11.057 -3.137 27.857 1.00 82.12 103 LEU A N 1
ATOM 796 C CA . LEU A 1 103 ? -10.733 -4.216 28.800 1.00 82.12 103 LEU A CA 1
ATOM 797 C C . LEU A 1 103 ? -11.359 -4.019 30.189 1.00 82.12 103 LEU A C 1
ATOM 799 O O . LEU A 1 103 ? -11.615 -4.999 30.886 1.00 82.12 103 LEU A O 1
ATOM 803 N N . ILE A 1 104 ? -11.590 -2.769 30.601 1.00 86.75 104 ILE A N 1
ATOM 804 C CA . ILE A 1 104 ? -12.109 -2.434 31.936 1.00 86.75 104 ILE A CA 1
ATOM 805 C C . ILE A 1 104 ? -13.634 -2.247 31.917 1.00 86.75 104 ILE A C 1
ATOM 807 O O . ILE A 1 104 ? -14.301 -2.516 32.921 1.00 86.75 104 ILE A O 1
ATOM 811 N N . GLN A 1 105 ? -14.222 -1.815 30.795 1.00 79.44 105 GLN A N 1
ATOM 812 C CA . GLN A 1 105 ? -15.675 -1.702 30.680 1.00 79.44 105 GLN A CA 1
ATOM 813 C C . GLN A 1 105 ? -16.326 -3.089 30.691 1.00 79.44 105 GLN A C 1
ATOM 815 O O . GLN A 1 105 ? -16.161 -3.902 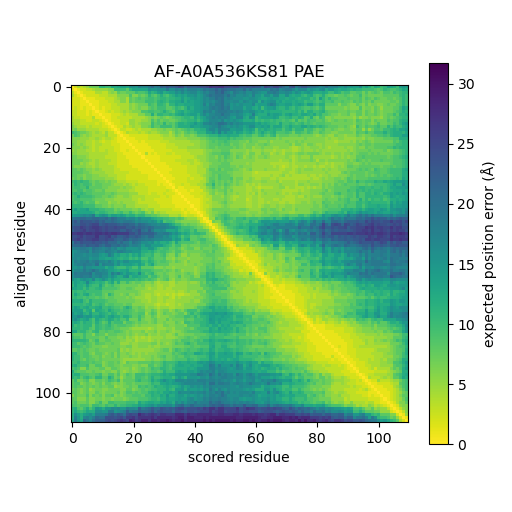29.783 1.00 79.44 105 GLN A O 1
ATOM 820 N N . LYS A 1 106 ? -17.130 -3.343 31.729 1.00 75.19 106 LYS A N 1
ATOM 821 C CA . LYS A 1 106 ? -18.019 -4.508 31.785 1.00 75.19 106 LYS A CA 1
ATOM 822 C C . LYS A 1 106 ? -19.079 -4.406 30.679 1.00 75.19 106 LYS A C 1
ATOM 824 O O . LYS A 1 106 ? -19.429 -3.294 30.285 1.00 75.19 106 LYS A O 1
ATOM 829 N N . PRO A 1 107 ? -19.625 -5.536 30.194 1.00 71.25 107 PRO A N 1
ATOM 830 C CA . PRO A 1 107 ? -20.719 -5.516 29.231 1.00 71.25 107 PRO A CA 1
ATOM 831 C C . PRO A 1 107 ? -21.918 -4.754 29.813 1.00 71.25 107 PRO A C 1
ATOM 833 O O . PRO A 1 107 ? -22.630 -5.258 30.682 1.00 71.25 107 PRO A O 1
ATOM 836 N N . THR A 1 108 ? -22.119 -3.523 29.348 1.00 67.38 108 THR A N 1
ATOM 837 C CA . THR A 1 108 ? -23.293 -2.718 29.687 1.00 67.38 108 THR A CA 1
ATOM 838 C C . THR A 1 108 ? -24.459 -3.194 28.835 1.00 67.38 108 THR A C 1
ATOM 840 O O . THR A 1 108 ? -24.334 -3.349 27.619 1.00 67.38 108 THR A O 1
ATOM 843 N N . ARG A 1 109 ? -25.577 -3.483 29.501 1.00 56.72 109 ARG A N 1
ATOM 844 C CA . ARG A 1 109 ? -26.797 -3.993 28.882 1.00 56.72 109 ARG A CA 1
ATOM 845 C C . ARG A 1 109 ? -27.389 -2.938 27.948 1.00 56.72 109 ARG A C 1
ATOM 847 O O . ARG A 1 109 ? -27.580 -1.797 28.365 1.00 56.72 109 ARG A O 1
ATOM 854 N N . VAL A 1 110 ? -27.688 -3.356 26.722 1.00 48.56 110 VAL A N 1
ATOM 855 C CA . VAL A 1 110 ? -28.817 -2.835 25.946 1.00 48.56 110 VAL A CA 1
ATOM 856 C C . VAL A 1 110 ? -29.876 -3.921 25.987 1.00 48.56 110 VAL A C 1
ATOM 858 O O . VAL A 1 110 ? -29.476 -5.091 25.780 1.00 48.56 110 VAL A O 1
#

Mean predicted aligned error: 9.67 Å

pLDDT: mean 77.8, std 6.45, range [48.56, 87.25]

Foldseek 3Di:
DVVVVVVVVVVCVPPVVLVVLVVVLVVVLCCVQQVVLVCCLVVPDPVPDDPDDSVVSVVCNPPVNVVVSSVVSCVPCVVVSVVVSVVVVVVVCVVVCVVVCVVPDDPDDD

Solvent-accessible surface area (backbone atoms only — not comparable to full-atom values): 6498 Å² total; per-residue (Å²): 108,73,66,57,53,52,52,50,53,51,50,58,72,68,37,62,68,55,57,50,53,51,49,51,51,53,49,50,53,45,44,63,59,48,50,45,51,52,48,50,70,71,69,58,53,89,87,74,72,63,101,63,59,65,70,59,55,53,62,58,67,34,78,91,37,44,65,65,54,51,53,57,45,37,68,69,53,37,54,61,52,50,51,53,50,51,50,53,59,53,50,49,40,56,75,68,43,49,57,56,49,63,74,69,54,68,91,74,87,129

Radius of gyration: 21.48 Å; Cα contacts (8 Å, |Δi|>4): 39; chains: 1; bounding box: 60×20×55 Å

Sequence (110 aa):
MIASFRAENLKTRKRWANWILIGILLAWILLLTYLTLFLVVTLSPKSIQGPVPASVLKRRLFPENFVPTVLSAAGTIGAAIMLIFGALSTASEFGWLTVQTILIQKPTRV